Protein AF-A0A059CVG9-F1 (afdb_monomer_lite)

Foldseek 3Di:
DDDPPPDDDDPDDDDDDPDPPCNVVVQVPCQDDQDPPRDDDPVPPPPVVVCCVPVVDGDDPPPVDDPVVVVVVVVVVCVLVPDDPVVQVVFDQDPVRGGDDDPPNDDDPPVPDDD

pLDDT: mean 71.89, std 17.72, range [32.16, 97.75]

Secondary structure (DSSP, 8-state):
-----------S--------HHHHHH-------PPSS----TT-TT---HHHHTTS-----S-S--HHHHHHHHHHHHHHHHS-HHHHGGGB--TTS-SBPPTT-----TTT---

Organism: Eucalyptus grandis (NCBI:txid71139)

Structure (mmCIF, N/CA/C/O backbone):
data_AF-A0A059CVG9-F1
#
_entry.id   AF-A0A059CVG9-F1
#
loop_
_atom_site.group_PDB
_atom_site.id
_atom_site.type_symbol
_atom_site.label_atom_id
_atom_site.label_alt_id
_atom_site.label_comp_id
_atom_site.label_asym_id
_atom_site.label_entity_id
_atom_site.label_seq_id
_atom_site.pdbx_PDB_ins_code
_atom_site.Cartn_x
_atom_site.Cartn_y
_atom_site.Cartn_z
_atom_site.occupancy
_atom_site.B_iso_or_equiv
_atom_site.auth_seq_id
_atom_site.auth_comp_id
_atom_site.auth_asym_id
_atom_site.auth_atom_id
_atom_site.pdbx_PDB_model_num
ATOM 1 N N . MET A 1 1 ? -27.031 7.989 10.431 1.00 34.34 1 MET A N 1
ATOM 2 C CA . MET A 1 1 ? -25.807 8.781 10.670 1.00 34.34 1 MET A CA 1
ATOM 3 C C . MET A 1 1 ? -25.185 9.041 9.307 1.00 34.34 1 MET A C 1
ATOM 5 O O . MET A 1 1 ? -24.686 8.109 8.696 1.00 34.34 1 MET A O 1
ATOM 9 N N . SER A 1 2 ? -25.390 10.238 8.757 1.00 32.16 2 SER A N 1
ATOM 10 C CA . SER A 1 2 ? -24.994 10.600 7.390 1.00 32.16 2 SER A CA 1
ATOM 11 C C . SER A 1 2 ? -23.477 10.782 7.327 1.00 32.16 2 SER A C 1
ATOM 13 O O . SER A 1 2 ? -22.950 11.656 8.011 1.00 32.16 2 SER A O 1
ATOM 15 N N . MET A 1 3 ? -22.772 9.956 6.551 1.00 35.91 3 MET A N 1
ATOM 16 C CA . MET A 1 3 ? -21.369 10.205 6.206 1.00 35.91 3 MET A CA 1
ATOM 17 C C . MET A 1 3 ? -21.319 11.440 5.303 1.00 35.91 3 MET A C 1
ATOM 19 O O . MET A 1 3 ? -21.896 11.441 4.218 1.00 35.91 3 MET A O 1
ATOM 23 N N . LEU A 1 4 ? -20.659 12.501 5.766 1.00 41.75 4 LEU A N 1
ATOM 24 C CA . LEU A 1 4 ? -20.273 13.623 4.917 1.00 41.75 4 LEU A CA 1
ATOM 25 C C . LEU A 1 4 ? -19.284 13.091 3.875 1.00 41.75 4 LEU A C 1
ATOM 27 O O . LEU A 1 4 ? -18.162 12.720 4.212 1.00 41.75 4 LEU A O 1
ATOM 31 N N . ILE A 1 5 ? -19.716 13.027 2.618 1.00 45.09 5 ILE A N 1
ATOM 32 C CA . ILE A 1 5 ? -18.812 12.891 1.480 1.00 45.09 5 ILE A CA 1
ATOM 33 C C . ILE A 1 5 ? -18.031 14.204 1.437 1.00 45.09 5 ILE A C 1
ATOM 35 O O . ILE A 1 5 ? -18.606 15.259 1.166 1.00 45.09 5 ILE A O 1
ATOM 39 N N . SER A 1 6 ? -16.741 14.168 1.760 1.00 50.94 6 SER A N 1
ATOM 40 C CA . SER A 1 6 ? -15.849 15.297 1.516 1.00 50.94 6 SER A CA 1
ATOM 41 C C . SER A 1 6 ? -15.731 15.469 0.004 1.00 50.94 6 SER A C 1
ATOM 43 O O . SER A 1 6 ? -15.016 14.718 -0.659 1.00 50.94 6 SER A O 1
ATOM 45 N N . ALA A 1 7 ? -16.486 16.410 -0.556 1.00 54.75 7 ALA A N 1
ATOM 46 C CA . ALA A 1 7 ? -16.321 16.818 -1.939 1.00 54.75 7 ALA A CA 1
ATOM 47 C C . ALA A 1 7 ? -15.027 17.634 -2.040 1.00 54.75 7 ALA A C 1
ATOM 49 O O . ALA A 1 7 ? -14.922 18.718 -1.465 1.00 54.75 7 ALA A O 1
ATOM 50 N N . PHE A 1 8 ? -14.029 17.102 -2.742 1.00 51.38 8 PHE A N 1
ATOM 51 C CA . PHE A 1 8 ? -12.826 17.851 -3.084 1.00 51.38 8 PHE A CA 1
ATOM 52 C C . PHE A 1 8 ? -13.150 18.758 -4.272 1.00 51.38 8 PHE A C 1
ATOM 54 O O . PHE A 1 8 ? -13.328 18.281 -5.390 1.00 51.38 8 PHE A O 1
ATOM 61 N N . ASN A 1 9 ? -13.268 20.060 -4.017 1.00 48.34 9 ASN A N 1
ATOM 62 C CA . ASN A 1 9 ? -13.502 21.056 -5.056 1.00 48.34 9 ASN A CA 1
ATOM 63 C C . ASN A 1 9 ? -12.157 21.551 -5.600 1.00 48.34 9 ASN A C 1
ATOM 65 O O . ASN A 1 9 ? -11.500 22.381 -4.973 1.00 48.34 9 ASN A O 1
ATOM 69 N N . TRP A 1 10 ? -11.737 21.007 -6.738 1.00 63.72 10 TRP A N 1
ATOM 70 C CA . TRP A 1 10 ? -10.521 21.426 -7.429 1.00 63.72 10 TRP A CA 1
ATOM 71 C C . TRP A 1 10 ? -10.841 22.590 -8.373 1.00 63.72 10 TRP A C 1
ATOM 73 O O . TRP A 1 10 ? -11.697 22.465 -9.244 1.00 63.72 10 TRP A O 1
ATOM 83 N N . THR A 1 11 ? -10.165 23.728 -8.200 1.00 67.31 11 THR A N 1
ATOM 84 C CA . THR A 1 11 ? -10.427 24.976 -8.946 1.00 67.31 11 THR A CA 1
ATOM 85 C C . THR A 1 11 ? -9.379 25.288 -10.026 1.00 67.31 11 THR A C 1
ATOM 87 O O . THR A 1 11 ? -9.309 26.423 -10.495 1.00 67.31 11 THR A O 1
ATOM 90 N N . GLY A 1 12 ? -8.564 24.307 -10.432 1.00 72.88 12 GLY A N 1
ATOM 91 C CA . GLY A 1 12 ? -7.511 24.461 -11.443 1.00 72.88 12 GLY A CA 1
ATOM 92 C C . GLY A 1 12 ? -7.826 23.805 -12.793 1.00 72.88 12 GLY A C 1
ATOM 93 O O . GLY A 1 12 ? -8.758 23.015 -12.932 1.00 72.88 12 GLY A O 1
ATOM 94 N N . THR A 1 13 ? -7.023 24.129 -13.808 1.00 64.75 13 THR A N 1
ATOM 95 C CA . THR A 1 13 ? -7.027 23.422 -15.097 1.00 64.75 13 THR A CA 1
ATOM 96 C C . THR A 1 13 ? -6.209 22.141 -14.951 1.00 64.75 13 THR A C 1
ATOM 98 O O . THR A 1 13 ? -5.031 22.206 -14.600 1.00 64.75 13 THR A O 1
ATOM 101 N N . HIS A 1 14 ? -6.807 20.980 -15.224 1.00 65.81 14 HIS A N 1
ATOM 102 C CA . HIS A 1 14 ? -6.142 19.684 -15.064 1.00 65.81 14 HIS A CA 1
ATOM 103 C C . HIS A 1 14 ? -6.196 18.866 -16.348 1.00 65.81 14 HIS A C 1
ATOM 105 O O . HIS A 1 14 ? -7.224 18.813 -17.023 1.00 65.81 14 HIS A O 1
ATOM 111 N N . ASN A 1 15 ? -5.090 18.188 -16.647 1.00 57.50 15 ASN A N 1
ATOM 112 C CA . ASN A 1 15 ? -5.053 17.152 -17.668 1.00 57.50 15 ASN A CA 1
ATOM 113 C C . ASN A 1 15 ? -5.486 15.840 -17.010 1.00 57.50 15 ASN A C 1
ATOM 115 O O . ASN A 1 15 ? -4.762 15.295 -16.179 1.00 57.50 15 ASN A O 1
ATOM 119 N N . VAL A 1 16 ? -6.672 15.349 -17.364 1.00 62.25 16 VAL A N 1
ATOM 120 C CA . VAL A 1 16 ? -7.125 14.004 -17.001 1.00 62.25 16 VAL A CA 1
ATOM 121 C C . VAL A 1 16 ? -6.896 13.123 -18.219 1.00 62.25 16 VAL A C 1
ATOM 123 O O . VAL A 1 16 ? -7.553 13.298 -19.242 1.00 62.25 16 VAL A O 1
ATOM 126 N N . ALA A 1 17 ? -5.937 12.206 -18.132 1.00 59.22 17 ALA A N 1
ATOM 127 C CA . ALA A 1 17 ? -5.825 11.141 -19.114 1.00 59.22 17 ALA A CA 1
ATOM 128 C C . ALA A 1 17 ? -6.842 10.056 -18.743 1.00 59.22 17 ALA A C 1
ATOM 130 O O . ALA A 1 17 ? -6.739 9.451 -17.675 1.00 59.22 17 ALA A O 1
ATOM 131 N N . GLU A 1 18 ? -7.831 9.820 -19.604 1.00 50.81 18 GLU A N 1
ATOM 132 C CA . GLU A 1 18 ? -8.628 8.600 -19.515 1.00 50.81 18 GLU A CA 1
ATOM 133 C C . GLU A 1 18 ? -7.729 7.432 -19.911 1.00 50.81 18 GLU A C 1
ATOM 135 O O . GLU A 1 18 ? -7.371 7.271 -21.074 1.00 50.81 18 GLU A O 1
ATOM 140 N N . VAL A 1 19 ? -7.322 6.645 -18.921 1.00 61.97 19 VAL A N 1
ATOM 141 C CA . VAL A 1 19 ? -6.612 5.387 -19.140 1.00 61.97 19 VAL A CA 1
ATOM 142 C C . VAL A 1 19 ? -7.620 4.277 -18.913 1.00 61.97 19 VAL A C 1
ATOM 144 O O . VAL A 1 19 ? -8.213 4.178 -17.833 1.00 61.97 19 VAL A O 1
ATOM 147 N N . SER A 1 20 ? -7.856 3.443 -19.924 1.00 69.12 20 SER A N 1
ATOM 148 C CA . SER A 1 20 ? -8.708 2.277 -19.727 1.00 69.12 20 SER A CA 1
ATOM 149 C C . SER A 1 20 ? -8.055 1.326 -18.721 1.00 69.12 20 SER A C 1
ATOM 151 O O . SER A 1 20 ? -6.832 1.195 -18.661 1.00 69.12 20 SER A O 1
ATOM 153 N N . LYS A 1 21 ? -8.869 0.604 -17.942 1.00 67.12 21 LYS A N 1
ATOM 154 C CA . LYS A 1 21 ? -8.357 -0.436 -17.035 1.00 67.12 21 LYS A CA 1
ATOM 155 C C . LYS A 1 21 ? -7.445 -1.425 -17.775 1.00 67.12 21 LYS A C 1
ATOM 157 O O . LYS A 1 21 ? -6.421 -1.824 -17.242 1.00 67.12 21 LYS A O 1
ATOM 162 N N . ALA A 1 22 ? -7.786 -1.753 -19.021 1.00 66.44 22 ALA A N 1
ATOM 163 C CA . ALA A 1 22 ? -6.967 -2.609 -19.865 1.00 66.44 22 ALA A CA 1
ATOM 164 C C . ALA A 1 22 ? -5.600 -1.984 -20.188 1.00 66.44 22 ALA A C 1
ATOM 166 O O . ALA A 1 22 ? -4.602 -2.678 -20.096 1.00 66.44 22 ALA A O 1
ATOM 167 N N . GLU A 1 23 ? -5.512 -0.697 -20.526 1.00 63.34 23 GLU A N 1
ATOM 168 C CA . GLU A 1 23 ? -4.224 -0.029 -20.781 1.00 63.34 23 GLU A CA 1
ATOM 169 C C . GLU A 1 23 ? -3.361 0.093 -19.518 1.00 63.34 23 GLU A C 1
ATOM 171 O O . GLU A 1 23 ? -2.145 -0.075 -19.600 1.00 63.34 23 GLU A O 1
ATOM 176 N N . TYR A 1 24 ? -3.982 0.319 -18.355 1.00 60.91 24 TYR A N 1
ATOM 177 C CA . TYR A 1 24 ? -3.293 0.319 -17.061 1.00 60.91 24 TYR A CA 1
ATOM 178 C C . TYR A 1 24 ? -2.760 -1.077 -16.694 1.00 60.91 24 TYR A C 1
ATOM 180 O O . TYR A 1 24 ? -1.598 -1.219 -16.312 1.00 60.91 24 TYR A O 1
ATOM 188 N N . ASP A 1 25 ? -3.591 -2.112 -16.855 1.00 62.44 25 ASP A N 1
ATOM 189 C CA . ASP A 1 25 ? -3.268 -3.491 -16.475 1.00 62.44 25 ASP A CA 1
ATOM 190 C C . ASP A 1 25 ? -2.282 -4.153 -17.460 1.00 62.44 25 ASP A C 1
ATOM 192 O O . ASP A 1 25 ? -1.440 -4.953 -17.057 1.00 62.44 25 ASP A O 1
ATOM 196 N N . ASN A 1 26 ? -2.348 -3.823 -18.756 1.00 64.56 26 ASN A N 1
ATOM 197 C CA . ASN A 1 26 ? -1.610 -4.525 -19.814 1.00 64.56 26 ASN A CA 1
ATOM 198 C C . ASN A 1 26 ? -0.109 -4.185 -19.852 1.00 64.56 26 ASN A C 1
ATOM 200 O O . ASN A 1 26 ? 0.642 -4.908 -20.498 1.00 64.56 26 ASN A O 1
ATOM 204 N N . CYS A 1 27 ? 0.349 -3.129 -19.159 1.00 56.28 27 CYS A N 1
ATOM 205 C CA . CYS A 1 27 ? 1.775 -2.788 -18.981 1.00 56.28 27 CYS A CA 1
ATOM 206 C C . CYS A 1 27 ? 2.639 -2.986 -20.249 1.00 56.28 27 CYS A C 1
ATOM 208 O O . CYS A 1 27 ? 3.768 -3.470 -20.178 1.00 56.28 27 CYS A O 1
ATOM 210 N N . THR A 1 28 ? 2.105 -2.663 -21.431 1.00 54.75 28 THR A N 1
ATOM 211 C CA . THR A 1 28 ? 2.658 -3.128 -22.718 1.00 54.75 28 THR A CA 1
ATOM 212 C C . THR A 1 28 ? 3.963 -2.464 -23.110 1.00 54.75 28 THR A C 1
ATOM 214 O O . THR A 1 28 ? 4.680 -2.966 -23.975 1.00 54.75 28 THR A O 1
ATOM 217 N N . GLN A 1 29 ? 4.304 -1.351 -22.469 1.00 57.09 29 GLN A N 1
ATOM 218 C CA . GLN A 1 29 ? 5.593 -0.701 -22.639 1.00 57.09 29 GLN A CA 1
ATOM 219 C C . GLN A 1 29 ? 6.608 -1.324 -21.673 1.00 57.09 29 GLN A C 1
ATOM 221 O O . GLN A 1 29 ? 6.966 -0.743 -20.650 1.00 57.09 29 GLN A O 1
ATOM 226 N N . VAL A 1 30 ? 7.074 -2.535 -21.989 1.00 54.97 30 VAL A N 1
ATOM 227 C CA . VAL A 1 30 ? 8.209 -3.143 -21.281 1.00 54.97 30 VAL A CA 1
ATOM 228 C C . VAL A 1 30 ? 9.483 -2.443 -21.750 1.00 54.97 30 VAL A C 1
ATOM 230 O O . VAL A 1 30 ? 10.048 -2.777 -22.787 1.00 54.97 30 VAL A O 1
ATOM 233 N N . VAL A 1 31 ? 9.923 -1.440 -20.991 1.00 56.53 31 VAL A N 1
ATOM 234 C CA . VAL A 1 31 ? 11.131 -0.653 -21.302 1.00 56.53 31 VAL A CA 1
ATOM 235 C C . VAL A 1 31 ? 12.416 -1.447 -21.012 1.00 56.53 31 VAL A C 1
ATOM 237 O O . VAL A 1 31 ? 13.457 -1.181 -21.608 1.00 56.53 31 VAL A O 1
ATOM 240 N N . SER A 1 32 ? 12.360 -2.451 -20.129 1.00 59.59 32 SER A N 1
ATOM 241 C CA . SER A 1 32 ? 13.520 -3.273 -19.761 1.00 59.59 32 SER A CA 1
ATOM 242 C C . SER A 1 32 ? 13.117 -4.579 -19.076 1.00 59.59 32 SER A C 1
ATOM 244 O O . SER A 1 32 ? 12.228 -4.578 -18.225 1.00 59.59 32 SER A O 1
ATOM 246 N N . VAL A 1 33 ? 13.824 -5.670 -19.379 1.00 59.28 33 VAL A N 1
ATOM 247 C CA . VAL A 1 33 ? 13.721 -6.954 -18.668 1.00 59.28 33 VAL A CA 1
ATOM 248 C C . VAL A 1 33 ? 14.969 -7.125 -17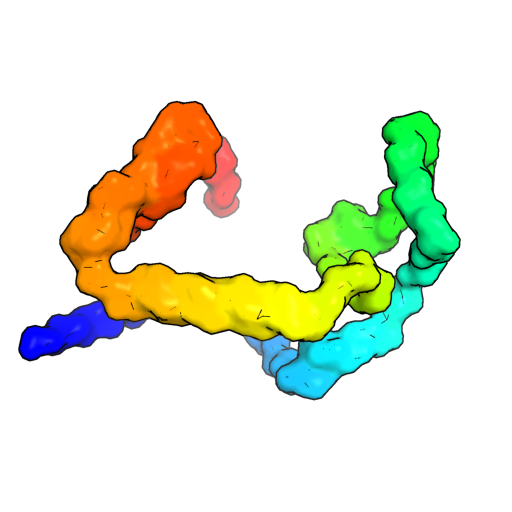.805 1.00 59.28 33 VAL A C 1
ATOM 250 O O . VAL A 1 33 ? 16.079 -7.158 -18.332 1.00 59.28 33 VAL A O 1
ATOM 253 N N . LEU A 1 34 ? 14.792 -7.234 -16.488 1.00 63.50 34 LEU A N 1
ATOM 254 C CA . LEU A 1 34 ? 15.868 -7.580 -15.557 1.00 63.50 34 LEU A CA 1
ATOM 255 C C . LEU A 1 34 ? 15.804 -9.093 -15.296 1.00 63.50 34 LEU A C 1
ATOM 257 O O . LEU A 1 34 ? 14.751 -9.615 -14.934 1.00 63.50 34 LEU A O 1
ATOM 261 N N . GLY A 1 35 ? 16.901 -9.810 -15.549 1.00 53.34 35 GLY A N 1
ATOM 262 C CA . GLY A 1 35 ? 16.975 -11.261 -15.343 1.00 53.34 35 GLY A CA 1
ATOM 263 C C . GLY A 1 35 ? 16.946 -11.640 -13.859 1.00 53.34 35 GLY A C 1
ATOM 264 O O . GLY A 1 35 ? 17.436 -10.891 -13.023 1.00 53.34 35 GLY A O 1
ATOM 265 N N . SER A 1 36 ? 16.382 -12.807 -13.531 1.00 50.53 36 SER A N 1
ATOM 266 C CA . SER A 1 36 ? 16.357 -13.349 -12.164 1.00 50.53 36 SER A CA 1
ATOM 267 C C . SER A 1 36 ? 17.509 -14.347 -11.939 1.00 50.53 36 SER A C 1
ATOM 269 O O . SER A 1 36 ? 17.740 -15.173 -12.828 1.00 50.53 36 SER A O 1
ATOM 271 N N . PRO A 1 37 ? 18.197 -14.333 -10.776 1.00 55.19 37 PRO A N 1
ATOM 272 C CA . PRO A 1 37 ? 18.028 -13.399 -9.658 1.00 55.19 37 PRO A CA 1
ATOM 273 C C . PRO A 1 37 ? 18.569 -12.000 -9.994 1.00 55.19 37 PRO A C 1
ATOM 275 O O . PRO A 1 37 ? 19.647 -11.870 -10.567 1.00 55.19 37 PRO A O 1
ATOM 278 N N . VAL A 1 38 ? 17.824 -10.952 -9.621 1.00 56.47 38 VAL A N 1
ATOM 279 C CA . VAL A 1 38 ? 18.295 -9.566 -9.760 1.00 56.47 38 VAL A CA 1
ATOM 280 C C . VAL A 1 38 ? 19.219 -9.266 -8.584 1.00 56.47 38 VAL A C 1
ATOM 282 O O . VAL A 1 38 ? 18.759 -9.036 -7.466 1.00 56.47 38 VAL A O 1
ATOM 285 N N . GLU A 1 39 ? 20.524 -9.277 -8.828 1.00 50.44 39 GLU A N 1
ATOM 286 C CA . GLU A 1 39 ? 21.510 -8.773 -7.877 1.00 50.44 39 GLU A CA 1
ATOM 287 C C . GLU A 1 39 ? 21.661 -7.260 -8.100 1.00 50.44 39 GLU A C 1
ATOM 289 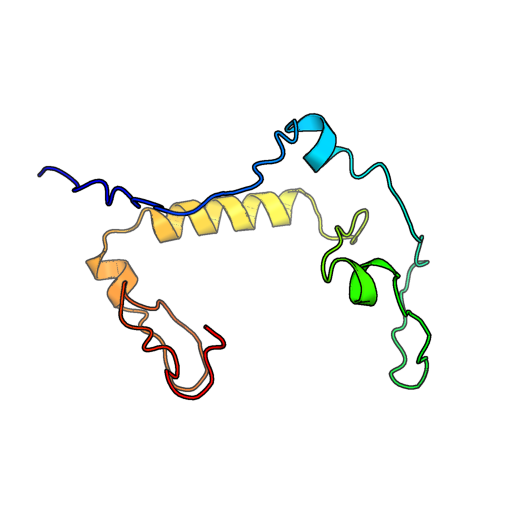O O . GLU A 1 39 ? 22.172 -6.821 -9.128 1.00 50.44 39 GLU A O 1
ATOM 294 N N . ILE A 1 40 ? 21.151 -6.443 -7.173 1.00 52.91 40 ILE A N 1
ATOM 295 C CA . ILE A 1 40 ? 21.291 -4.980 -7.232 1.00 52.91 40 ILE A CA 1
ATOM 296 C C . ILE A 1 40 ? 22.573 -4.609 -6.485 1.00 52.91 40 ILE A C 1
ATOM 298 O O . ILE A 1 40 ? 22.556 -4.426 -5.267 1.00 52.91 40 ILE A O 1
ATOM 302 N N . GLN A 1 41 ? 23.696 -4.516 -7.196 1.00 47.19 41 GLN A N 1
ATOM 303 C CA . GLN A 1 41 ? 24.929 -3.980 -6.620 1.00 47.19 41 GLN A CA 1
ATOM 304 C C . GLN A 1 41 ? 24.845 -2.449 -6.593 1.00 47.19 41 GLN A C 1
ATOM 306 O O . GLN A 1 41 ? 24.615 -1.804 -7.611 1.00 47.19 41 GLN A O 1
ATOM 311 N N . LEU A 1 42 ? 25.067 -1.836 -5.428 1.00 48.44 42 LEU A N 1
ATOM 312 C CA . LEU A 1 42 ? 25.077 -0.370 -5.268 1.00 48.44 42 LEU A CA 1
ATOM 313 C C . LEU A 1 42 ? 26.186 0.327 -6.084 1.00 48.44 42 LEU A C 1
ATOM 315 O O . LEU A 1 42 ? 26.108 1.532 -6.313 1.00 48.44 42 LEU A O 1
ATOM 319 N N . SER A 1 43 ? 27.208 -0.414 -6.529 1.00 51.03 43 SER A N 1
ATOM 320 C CA . SER A 1 43 ? 28.240 0.062 -7.462 1.00 51.03 43 SER A CA 1
ATOM 321 C C . SER A 1 43 ? 27.786 0.077 -8.923 1.00 51.03 43 SER A C 1
ATOM 323 O O . SER A 1 43 ? 28.422 0.738 -9.744 1.00 51.03 43 SER A O 1
ATOM 325 N N . ASP A 1 44 ? 26.681 -0.594 -9.250 1.00 47.00 44 ASP A N 1
ATOM 326 C CA . ASP A 1 44 ? 26.100 -0.616 -10.589 1.00 47.00 44 ASP A CA 1
ATOM 327 C C . ASP A 1 44 ? 25.172 0.588 -10.766 1.00 47.00 44 ASP A C 1
ATOM 329 O O . ASP A 1 44 ? 23.949 0.500 -10.882 1.00 47.00 44 ASP A O 1
ATOM 333 N N . VAL A 1 45 ? 25.795 1.763 -10.827 1.00 48.16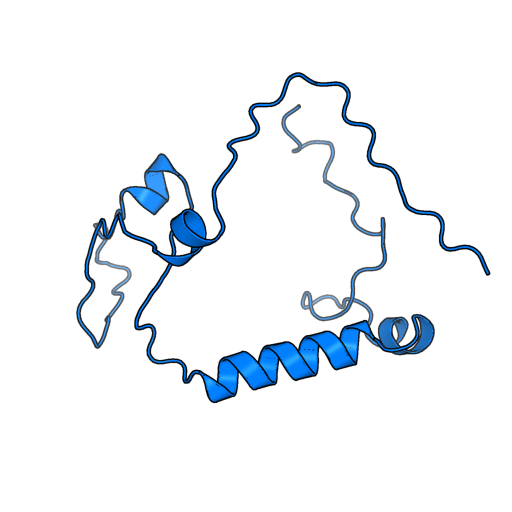 45 VAL A N 1
ATOM 334 C CA . VAL A 1 45 ? 25.190 2.970 -11.394 1.00 48.16 45 VAL A CA 1
ATOM 335 C C . VAL A 1 45 ? 25.165 2.810 -12.926 1.00 48.16 45 VAL A C 1
ATOM 337 O O . VAL A 1 45 ? 25.971 3.435 -13.615 1.00 48.16 45 VAL A O 1
ATOM 340 N N . PRO A 1 46 ? 24.328 1.909 -13.493 1.00 44.59 46 PRO A N 1
ATOM 341 C CA . PRO A 1 46 ? 23.484 2.323 -14.611 1.00 44.59 46 PRO A CA 1
ATOM 342 C C . PRO A 1 46 ? 22.173 1.524 -14.773 1.00 44.59 46 PRO A C 1
ATOM 344 O O . PRO A 1 46 ? 21.682 1.441 -15.895 1.00 44.59 46 PRO A O 1
ATOM 347 N N . ILE A 1 47 ? 21.502 1.027 -13.725 1.00 51.91 47 ILE A N 1
ATOM 348 C CA . ILE A 1 47 ? 20.038 0.805 -13.850 1.00 51.91 47 ILE A CA 1
ATOM 349 C C . ILE A 1 47 ? 19.336 2.159 -13.658 1.00 51.91 47 ILE A C 1
ATOM 351 O O . ILE A 1 47 ? 18.512 2.408 -12.785 1.00 51.91 47 ILE A O 1
ATOM 355 N N . ARG A 1 48 ? 19.712 3.094 -14.535 1.00 54.12 48 ARG A N 1
ATOM 356 C CA . ARG A 1 48 ? 18.931 4.270 -14.888 1.00 54.12 48 ARG A CA 1
ATOM 357 C C . ARG A 1 48 ? 17.780 3.750 -15.741 1.00 54.12 48 ARG A C 1
ATOM 359 O O . ARG A 1 48 ? 17.803 3.909 -16.958 1.00 54.12 48 ARG A O 1
ATOM 366 N N . LEU A 1 49 ? 16.812 3.068 -15.117 1.00 61.41 49 LEU A N 1
ATOM 367 C CA . LEU A 1 49 ? 15.545 2.798 -15.791 1.00 61.41 49 LEU A CA 1
ATOM 368 C C . LEU A 1 49 ? 15.058 4.160 -16.287 1.00 61.41 49 LEU A C 1
ATOM 370 O O . LEU A 1 49 ? 14.962 5.071 -15.461 1.00 61.41 49 LEU A O 1
ATOM 374 N N . PRO A 1 50 ? 14.802 4.349 -17.591 1.00 63.88 50 PRO A N 1
ATOM 375 C CA . PRO A 1 50 ? 14.292 5.618 -18.099 1.00 63.88 50 PRO A CA 1
ATOM 376 C C . PRO A 1 50 ? 13.090 6.097 -17.278 1.00 63.88 50 PRO A C 1
ATOM 378 O O . PRO A 1 50 ? 13.021 7.260 -16.905 1.00 63.88 50 PRO A O 1
ATOM 381 N N . ALA A 1 51 ? 12.248 5.158 -16.840 1.00 63.91 51 ALA A N 1
ATOM 382 C CA . ALA A 1 51 ? 11.157 5.404 -15.909 1.00 63.91 51 ALA A CA 1
ATOM 383 C C . ALA A 1 51 ? 11.574 6.054 -14.573 1.00 63.91 51 ALA A C 1
ATOM 385 O O . ALA A 1 51 ? 10.844 6.890 -14.075 1.00 63.91 51 ALA A O 1
ATOM 386 N N . CYS A 1 52 ? 12.736 5.752 -13.985 1.00 70.81 52 CYS A N 1
ATOM 387 C CA . CYS A 1 52 ? 13.193 6.400 -12.744 1.00 70.81 52 CYS A CA 1
ATOM 388 C C . CYS A 1 52 ? 13.623 7.863 -12.937 1.00 70.81 52 CYS A C 1
ATOM 390 O O . CYS A 1 52 ? 13.741 8.594 -11.959 1.00 70.81 52 CYS A O 1
ATOM 392 N N . LEU A 1 53 ? 13.920 8.274 -14.170 1.00 70.81 53 LEU A N 1
ATOM 393 C CA . LEU A 1 53 ? 14.460 9.602 -14.482 1.00 70.81 53 LEU A CA 1
ATOM 394 C C . LEU A 1 53 ? 13.459 10.496 -15.193 1.00 70.81 53 LEU A C 1
ATOM 396 O O . LEU A 1 53 ? 13.582 11.712 -15.113 1.00 70.81 53 LEU A O 1
ATOM 400 N N . ASP A 1 54 ? 12.539 9.879 -15.923 1.00 69.81 54 ASP A N 1
ATOM 401 C CA . ASP A 1 54 ? 11.572 10.559 -16.767 1.00 69.81 54 ASP A CA 1
ATOM 402 C C . ASP A 1 54 ? 10.228 10.656 -16.033 1.00 69.81 54 ASP A C 1
ATOM 404 O O . ASP A 1 54 ? 9.832 11.733 -15.596 1.00 69.81 54 ASP A O 1
ATOM 408 N N . SER A 1 55 ? 9.566 9.517 -15.786 1.00 72.50 55 SER A N 1
ATOM 409 C CA . SER A 1 55 ? 8.260 9.480 -15.108 1.00 72.50 55 SER A CA 1
ATOM 410 C C . SER A 1 55 ? 8.337 9.418 -13.577 1.00 72.50 55 SER A C 1
ATOM 412 O O . SER A 1 55 ? 7.369 9.759 -12.902 1.00 72.50 55 SER A O 1
ATOM 414 N N . GLY A 1 56 ? 9.440 8.919 -13.017 1.00 73.81 56 GLY A N 1
ATOM 415 C CA . GLY A 1 56 ? 9.563 8.527 -11.609 1.00 73.81 56 GLY A CA 1
ATOM 416 C C . GLY A 1 56 ? 8.727 7.299 -11.212 1.00 73.81 56 GLY A C 1
ATOM 417 O O . GLY A 1 56 ? 8.617 7.005 -10.023 1.00 73.81 56 GLY A O 1
ATOM 418 N N . PHE A 1 57 ? 8.121 6.584 -12.170 1.00 72.94 57 PHE A N 1
ATOM 419 C CA . PHE A 1 57 ? 7.133 5.531 -11.903 1.00 72.94 57 PHE A CA 1
ATOM 420 C C . PHE A 1 57 ? 7.197 4.385 -12.922 1.00 72.94 57 PHE A C 1
ATOM 422 O O . PHE A 1 57 ? 7.281 4.624 -14.128 1.00 72.94 57 PHE A O 1
ATOM 429 N N . PHE A 1 58 ? 7.111 3.139 -12.446 1.00 73.25 58 PHE A N 1
ATOM 430 C CA . PHE A 1 58 ? 7.082 1.926 -13.270 1.00 73.25 58 PHE A CA 1
ATOM 431 C C . PHE A 1 58 ? 6.308 0.792 -12.583 1.00 73.25 58 PHE A C 1
ATOM 433 O O . PHE A 1 58 ? 6.204 0.747 -11.358 1.00 73.25 58 PHE A O 1
ATOM 440 N N . HIS A 1 59 ? 5.808 -0.158 -13.376 1.00 74.44 59 HIS A N 1
ATOM 441 C CA . HIS A 1 59 ? 5.236 -1.411 -12.881 1.00 74.44 59 HIS A CA 1
ATOM 442 C C . HIS A 1 59 ? 6.264 -2.543 -12.952 1.00 74.44 59 HIS A C 1
ATOM 444 O O . HIS A 1 59 ? 7.044 -2.633 -13.900 1.00 74.44 59 HIS A O 1
ATOM 450 N N . VAL A 1 60 ? 6.241 -3.430 -11.957 1.00 77.94 60 VAL A N 1
ATOM 451 C CA . VAL A 1 60 ? 7.038 -4.660 -11.955 1.00 77.94 60 VAL A CA 1
ATOM 452 C C . VAL A 1 60 ? 6.097 -5.833 -12.193 1.00 77.94 60 VAL A C 1
ATOM 454 O O . VAL A 1 60 ? 5.158 -6.034 -11.429 1.00 77.94 60 VAL A O 1
ATOM 457 N N . ILE A 1 61 ? 6.367 -6.618 -13.233 1.00 76.88 61 ILE A N 1
ATOM 458 C CA . ILE A 1 61 ? 5.674 -7.879 -13.529 1.00 76.88 61 ILE A CA 1
ATOM 459 C C . ILE A 1 61 ? 6.625 -9.055 -13.300 1.00 76.88 61 ILE A C 1
ATOM 461 O O . ILE A 1 61 ? 7.841 -8.876 -13.304 1.00 76.88 61 ILE A O 1
ATOM 465 N N . ASN A 1 62 ? 6.086 -10.263 -13.102 1.00 78.44 62 ASN A N 1
ATOM 466 C CA . ASN A 1 62 ? 6.879 -11.466 -12.805 1.00 78.44 62 ASN A CA 1
ATOM 467 C C . ASN A 1 62 ? 7.813 -11.304 -11.587 1.0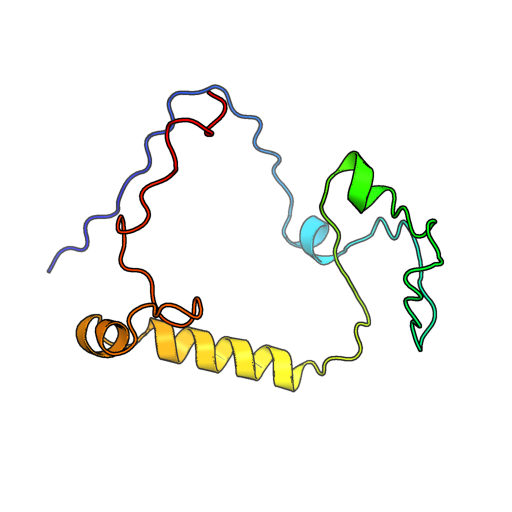0 78.44 62 ASN A C 1
ATOM 469 O O . ASN A 1 62 ? 8.886 -11.897 -11.529 1.00 78.44 62 ASN A O 1
ATOM 473 N N . HIS A 1 63 ? 7.391 -10.529 -10.585 1.00 82.44 63 HIS A N 1
ATOM 474 C CA . HIS A 1 63 ? 8.142 -10.266 -9.349 1.00 82.44 63 HIS A CA 1
ATOM 475 C C . HIS A 1 63 ? 8.320 -11.505 -8.444 1.00 82.44 63 HIS A C 1
ATOM 477 O O . HIS A 1 63 ? 8.979 -11.421 -7.413 1.00 82.44 63 HIS A O 1
ATOM 483 N N . GLY A 1 64 ? 7.721 -12.651 -8.787 1.00 84.50 64 GLY A N 1
ATOM 484 C CA . GLY A 1 64 ? 7.851 -13.906 -8.034 1.00 84.50 64 GLY A CA 1
ATOM 485 C C . GLY A 1 64 ? 7.025 -13.982 -6.743 1.00 84.50 64 GLY A C 1
ATOM 486 O O . GLY A 1 64 ? 7.109 -14.976 -6.028 1.00 84.50 64 GLY A O 1
ATOM 487 N N . ILE A 1 65 ? 6.205 -12.968 -6.450 1.00 87.88 65 ILE A N 1
ATOM 488 C CA . ILE A 1 65 ? 5.236 -13.009 -5.340 1.00 87.88 65 ILE A CA 1
ATOM 489 C C . ILE A 1 65 ? 4.020 -13.788 -5.836 1.00 87.88 65 ILE A C 1
ATOM 491 O O . ILE A 1 65 ? 3.503 -13.490 -6.914 1.00 87.88 65 ILE A O 1
ATOM 495 N N . SER A 1 66 ? 3.583 -14.789 -5.072 1.00 93.12 66 SER A N 1
ATOM 496 C CA . SER A 1 66 ? 2.435 -15.607 -5.455 1.00 93.12 66 SER A CA 1
ATOM 497 C C . SER A 1 66 ? 1.146 -14.787 -5.486 1.00 93.12 66 SER A C 1
ATOM 499 O O . SER A 1 66 ? 0.947 -13.864 -4.692 1.00 93.12 66 SER A O 1
ATOM 501 N N . GLN A 1 67 ? 0.250 -15.162 -6.399 1.00 90.62 67 GLN A N 1
ATOM 502 C CA . GLN A 1 67 ? -1.066 -14.543 -6.520 1.00 90.62 67 GLN A CA 1
ATOM 503 C C . GLN A 1 67 ? -1.880 -14.702 -5.225 1.00 90.62 67 GLN A C 1
ATOM 505 O O . GLN A 1 67 ? -2.444 -13.725 -4.740 1.00 90.62 67 GLN A O 1
ATOM 510 N N . ASP A 1 68 ? -1.836 -15.888 -4.613 1.00 95.69 68 ASP A N 1
ATOM 511 C CA . ASP A 1 68 ? -2.523 -16.188 -3.352 1.00 95.69 68 ASP A CA 1
ATOM 512 C C . ASP A 1 68 ? -2.112 -15.234 -2.218 1.00 95.69 68 ASP A C 1
ATOM 514 O O . ASP A 1 68 ? -2.964 -14.729 -1.487 1.00 95.69 68 ASP A O 1
ATOM 518 N N . LEU A 1 69 ? -0.812 -14.923 -2.096 1.00 95.81 69 LEU A N 1
ATOM 519 C CA . LEU A 1 69 ? -0.317 -13.996 -1.074 1.00 95.81 69 LEU A CA 1
ATOM 520 C C . LEU A 1 69 ? -0.804 -12.567 -1.336 1.00 95.81 69 LEU A C 1
ATOM 522 O O . LEU A 1 69 ? -1.191 -11.865 -0.402 1.00 95.81 69 LEU A O 1
ATOM 526 N N . MET A 1 70 ? -0.804 -12.124 -2.596 1.00 94.56 70 MET A N 1
ATOM 527 C CA . MET A 1 70 ? -1.340 -10.805 -2.943 1.00 94.56 70 MET A CA 1
ATOM 528 C C . MET A 1 70 ? -2.830 -10.709 -2.596 1.00 94.56 70 MET A C 1
ATOM 530 O O . MET A 1 70 ? -3.262 -9.730 -1.984 1.00 94.56 70 MET A O 1
ATOM 534 N N . GLU A 1 71 ? -3.613 -11.736 -2.927 1.00 95.44 71 GLU A N 1
ATOM 535 C CA . GLU A 1 71 ? -5.039 -11.801 -2.602 1.00 95.44 71 GLU A CA 1
ATOM 536 C C . GLU A 1 71 ? -5.292 -11.781 -1.096 1.00 95.44 71 GLU A C 1
ATOM 538 O O . GLU A 1 71 ? -6.147 -11.019 -0.630 1.00 95.44 71 GLU A O 1
ATOM 543 N N . GLU A 1 72 ? -4.517 -12.544 -0.325 1.00 97.75 72 GLU A N 1
ATOM 544 C CA . GLU A 1 72 ? -4.598 -12.553 1.132 1.00 97.75 72 GLU A CA 1
ATOM 545 C C . GLU A 1 72 ? -4.303 -11.167 1.718 1.00 97.75 72 GLU A C 1
ATOM 547 O O . GLU A 1 72 ? -5.085 -10.665 2.529 1.00 97.75 72 GLU A O 1
ATOM 552 N N . VAL A 1 73 ? -3.247 -10.488 1.256 1.00 96.94 73 VAL A N 1
ATOM 553 C CA . VAL A 1 73 ? -2.924 -9.115 1.684 1.00 96.94 73 VAL A CA 1
ATOM 554 C C . VAL A 1 73 ? -4.098 -8.168 1.428 1.00 96.94 73 VAL A C 1
ATOM 556 O O . VAL A 1 73 ? -4.463 -7.376 2.304 1.00 96.94 73 VAL A O 1
ATOM 559 N N . PHE A 1 74 ? -4.751 -8.265 0.267 1.00 95.94 74 PHE A N 1
ATOM 560 C CA . PHE A 1 74 ? -5.932 -7.452 -0.025 1.00 95.94 74 PHE A CA 1
ATOM 561 C C . PHE A 1 74 ? -7.137 -7.807 0.856 1.00 95.94 74 PHE A C 1
ATOM 563 O O . PHE A 1 74 ? -7.884 -6.907 1.252 1.00 95.94 74 PHE A O 1
ATOM 570 N N . VAL A 1 75 ? -7.344 -9.087 1.184 1.00 97.62 75 VAL A N 1
ATOM 571 C CA . VAL A 1 75 ? -8.386 -9.521 2.130 1.00 97.62 75 VAL A CA 1
ATOM 572 C C . VAL A 1 75 ? -8.137 -8.919 3.512 1.00 97.62 75 VAL A C 1
ATOM 574 O O . VAL A 1 75 ? -9.046 -8.299 4.068 1.00 97.62 75 VAL A O 1
ATOM 577 N N . GLN A 1 76 ? -6.914 -9.030 4.033 1.00 97.50 76 GLN A N 1
ATOM 578 C CA . GLN A 1 76 ? -6.551 -8.491 5.346 1.00 97.50 76 GLN A CA 1
ATOM 579 C C . GLN A 1 76 ? -6.658 -6.964 5.385 1.00 97.50 76 GLN A C 1
ATOM 581 O O . GLN A 1 76 ? -7.181 -6.403 6.348 1.00 97.50 76 GLN A O 1
ATOM 586 N N . SER A 1 77 ? -6.245 -6.284 4.311 1.00 96.38 77 SER A N 1
ATOM 587 C CA . SER A 1 77 ? -6.403 -4.834 4.170 1.00 96.38 77 SER A CA 1
ATOM 588 C C . SER A 1 77 ? -7.877 -4.423 4.248 1.00 96.38 77 SER A C 1
ATOM 590 O O . SER A 1 77 ? -8.252 -3.605 5.092 1.00 96.38 77 SER A O 1
ATOM 592 N N . ARG A 1 78 ? -8.754 -5.049 3.448 1.00 96.81 78 ARG A N 1
ATOM 593 C CA . ARG A 1 78 ? -10.203 -4.775 3.485 1.00 96.81 78 ARG A CA 1
ATOM 594 C C . ARG A 1 78 ? -10.802 -5.036 4.862 1.00 96.81 78 ARG A C 1
ATOM 596 O O . ARG A 1 78 ? -11.591 -4.222 5.339 1.00 96.81 78 ARG A O 1
ATOM 603 N N . TRP A 1 79 ? -10.422 -6.143 5.496 1.00 97.00 79 TRP A N 1
ATOM 604 C CA . TRP A 1 79 ? -10.870 -6.476 6.844 1.00 97.00 79 TRP A CA 1
ATOM 605 C C . TRP A 1 79 ? -10.471 -5.390 7.850 1.00 97.00 79 TRP A C 1
ATOM 607 O O . TRP A 1 79 ? -11.335 -4.853 8.543 1.00 97.00 79 TRP A O 1
ATOM 617 N N . PHE A 1 80 ? -9.195 -4.994 7.867 1.00 94.88 80 PHE A N 1
ATOM 618 C CA . PHE A 1 80 ? -8.683 -3.973 8.777 1.00 94.88 80 PHE A CA 1
ATOM 619 C C . PHE A 1 80 ? -9.376 -2.621 8.581 1.00 94.88 80 PHE A C 1
ATOM 621 O O . PHE A 1 80 ? -9.848 -2.012 9.541 1.00 94.88 80 PHE A O 1
ATOM 628 N N . PHE A 1 81 ? -9.487 -2.145 7.337 1.00 93.94 81 PHE A N 1
ATOM 629 C CA . PHE A 1 81 ? -10.133 -0.862 7.055 1.00 93.94 81 PHE A CA 1
ATOM 630 C C . PHE A 1 81 ? -11.652 -0.892 7.279 1.00 93.94 81 PHE A C 1
ATOM 632 O O . PHE A 1 81 ? -12.232 0.164 7.559 1.00 93.94 81 PHE A O 1
ATOM 639 N N . GLY A 1 82 ? -12.267 -2.079 7.254 1.00 94.88 82 GLY A N 1
ATOM 640 C CA . GLY A 1 82 ? -13.658 -2.320 7.640 1.00 94.88 82 GLY A CA 1
ATOM 641 C C . GLY A 1 82 ? -13.928 -2.268 9.150 1.00 94.88 82 GLY A C 1
ATOM 642 O O . GLY A 1 82 ? -15.088 -2.154 9.546 1.00 94.88 82 GLY A O 1
ATOM 643 N N . LEU A 1 83 ? -12.896 -2.299 10.004 1.00 95.50 83 LEU A N 1
ATOM 644 C CA . LEU A 1 83 ? -13.071 -2.180 11.454 1.00 95.50 83 LEU A CA 1
ATOM 645 C C . LEU A 1 83 ? -13.635 -0.802 11.858 1.00 95.50 83 LEU A C 1
ATOM 647 O O . LEU A 1 83 ? -13.356 0.210 11.192 1.00 95.50 83 LEU A O 1
ATOM 651 N N . PRO A 1 84 ? -14.372 -0.721 12.988 1.00 95.88 84 PRO A N 1
ATOM 652 C CA . PRO A 1 84 ? -14.803 0.549 13.560 1.00 95.88 84 PRO A CA 1
ATOM 653 C C . PRO A 1 84 ? -13.631 1.510 13.772 1.00 95.88 84 PRO A C 1
ATOM 655 O O . PRO A 1 84 ? -12.511 1.102 14.089 1.00 95.88 84 PRO A O 1
ATOM 658 N N . LEU A 1 85 ? -13.891 2.813 13.640 1.00 92.50 85 LEU A N 1
ATOM 659 C CA . LEU A 1 85 ? -12.863 3.843 13.801 1.00 92.50 85 LEU A CA 1
ATOM 660 C C . LEU A 1 85 ? -12.139 3.738 15.153 1.00 92.50 85 LEU A C 1
ATOM 662 O O . LEU A 1 85 ? -10.921 3.875 15.189 1.00 92.50 85 LEU A O 1
ATOM 666 N N . SER A 1 86 ? -12.870 3.450 16.233 1.00 94.31 86 SER A N 1
ATOM 667 C CA . SER A 1 86 ? -12.315 3.281 17.581 1.00 94.31 86 SER A CA 1
ATOM 668 C C . SER A 1 86 ? -11.268 2.171 17.656 1.00 94.31 86 SER A C 1
ATOM 670 O O . SER A 1 86 ? -10.249 2.347 18.313 1.00 94.31 86 SER A O 1
ATOM 672 N N . GLU A 1 87 ? -11.484 1.055 16.956 1.00 95.44 87 GLU A N 1
ATOM 673 C CA . GLU A 1 87 ? -10.534 -0.060 16.906 1.00 95.44 87 GLU A CA 1
ATOM 674 C C . GLU A 1 87 ? -9.292 0.319 16.101 1.00 95.44 87 GLU A C 1
ATOM 676 O O . GLU A 1 87 ? -8.169 0.116 16.556 1.00 95.44 87 GLU A O 1
ATOM 681 N N . LYS A 1 88 ? -9.479 0.974 14.949 1.00 93.75 88 LYS A N 1
ATOM 682 C CA . LYS A 1 88 ? -8.366 1.459 14.118 1.00 93.75 88 LYS A CA 1
ATOM 683 C C . LYS A 1 88 ? -7.514 2.514 14.831 1.00 93.75 88 LYS A C 1
ATOM 685 O O . LYS A 1 88 ? -6.313 2.592 14.595 1.00 93.75 88 LYS A O 1
ATOM 690 N N . MET A 1 89 ? -8.121 3.313 15.708 1.00 91.94 89 MET A N 1
ATOM 691 C CA . MET A 1 89 ? -7.437 4.333 16.512 1.00 91.94 89 MET A CA 1
ATOM 692 C C . MET A 1 89 ? -6.624 3.766 17.679 1.00 91.94 89 MET A C 1
ATOM 694 O O . MET A 1 89 ? -5.854 4.506 18.275 1.00 91.94 89 MET A O 1
ATOM 698 N N . LYS A 1 90 ? -6.721 2.469 17.997 1.00 93.75 90 LYS A N 1
ATOM 699 C CA . LYS A 1 90 ? -5.823 1.844 18.988 1.00 93.75 90 LYS A CA 1
ATOM 700 C C . LYS A 1 90 ? -4.388 1.699 18.475 1.00 93.75 90 LYS A C 1
ATOM 702 O O . LYS A 1 90 ? -3.474 1.494 19.265 1.00 93.75 90 LYS A O 1
ATOM 707 N N . LEU A 1 91 ? -4.193 1.797 17.161 1.00 92.38 91 LEU A N 1
ATOM 708 C CA . LEU A 1 91 ? -2.911 1.611 16.489 1.00 92.38 91 LEU A CA 1
ATOM 709 C C . LEU A 1 91 ? -2.367 2.946 15.975 1.00 92.38 91 LEU A C 1
ATOM 711 O O . LEU A 1 91 ? -2.055 3.039 14.797 1.00 92.38 91 LEU A O 1
ATOM 715 N N . LEU A 1 92 ? -2.299 3.992 16.803 1.00 91.38 92 LEU A N 1
ATOM 716 C CA . LEU A 1 92 ? -1.756 5.287 16.369 1.00 91.38 92 LEU A CA 1
ATOM 717 C C . LEU A 1 92 ? -0.288 5.189 15.942 1.00 91.38 92 LEU A C 1
ATOM 719 O O . LEU A 1 92 ? 0.471 4.364 16.457 1.00 91.38 92 LEU A O 1
ATOM 723 N N . GLY A 1 93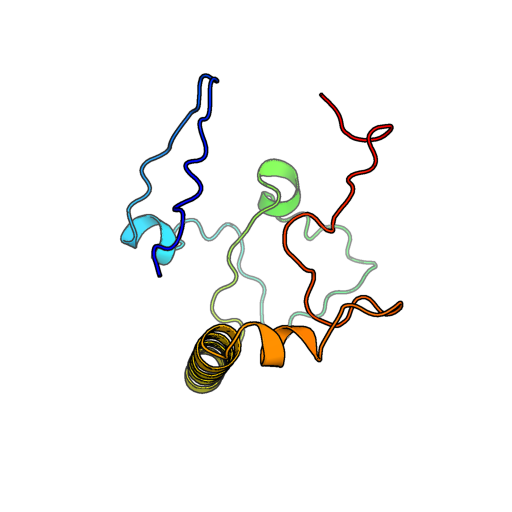 ? 0.085 6.051 14.993 1.00 88.44 93 GLY A N 1
ATOM 724 C CA . GLY A 1 93 ? 1.465 6.239 14.559 1.00 88.44 93 GLY A CA 1
ATOM 725 C C . GLY A 1 93 ? 2.413 6.453 15.740 1.00 88.44 93 GLY A C 1
ATOM 726 O O . GLY A 1 93 ? 2.124 7.224 16.652 1.00 88.44 93 GLY A O 1
ATOM 727 N N . ASN A 1 94 ? 3.545 5.755 15.729 1.00 87.06 94 ASN A N 1
ATOM 728 C CA . ASN A 1 94 ? 4.616 5.933 16.708 1.00 87.06 94 ASN A CA 1
ATOM 729 C C . ASN A 1 94 ? 5.871 6.551 16.073 1.00 87.06 94 ASN A C 1
ATOM 731 O O . ASN A 1 94 ? 5.969 6.682 14.855 1.00 87.06 94 ASN A O 1
ATOM 735 N N . GLU A 1 95 ? 6.877 6.841 16.900 1.00 87.31 95 GLU A N 1
ATOM 736 C CA . GLU A 1 95 ? 8.174 7.411 16.487 1.00 87.31 95 GLU A CA 1
ATOM 737 C C . GLU A 1 95 ? 8.933 6.565 15.445 1.00 87.31 95 GLU A C 1
ATOM 739 O O . GLU A 1 95 ? 9.885 7.029 14.824 1.00 87.31 95 GLU A O 1
ATOM 744 N N . LYS A 1 96 ? 8.523 5.309 15.228 1.00 91.00 96 LYS A N 1
ATOM 745 C CA . LYS A 1 96 ? 9.096 4.408 14.219 1.00 91.00 96 LYS A CA 1
ATOM 746 C C . LYS A 1 96 ? 8.296 4.400 12.911 1.00 91.00 96 LYS A C 1
ATOM 748 O O . LYS A 1 96 ? 8.488 3.478 12.120 1.00 91.00 96 LYS A O 1
ATOM 753 N N . HIS A 1 97 ? 7.407 5.373 12.697 1.00 85.75 97 HIS A N 1
ATOM 754 C CA . HIS A 1 97 ? 6.547 5.503 11.514 1.00 85.75 97 HIS A CA 1
ATOM 755 C C . HIS A 1 97 ? 5.650 4.276 11.277 1.00 85.75 97 HIS A C 1
ATOM 757 O O . HIS A 1 97 ? 5.404 3.869 10.143 1.00 85.75 97 HIS A O 1
ATOM 763 N N . ARG A 1 98 ? 5.181 3.640 12.360 1.00 89.62 98 ARG A N 1
ATOM 764 C CA . ARG A 1 98 ? 4.253 2.501 12.297 1.00 89.62 98 ARG A CA 1
ATOM 765 C C . ARG A 1 98 ? 2.946 2.847 12.981 1.00 89.62 98 ARG A C 1
ATOM 767 O O . ARG A 1 98 ? 2.966 3.271 14.133 1.00 89.62 98 ARG A O 1
ATOM 774 N N . GLY A 1 99 ? 1.838 2.583 12.300 1.00 90.94 99 GLY A N 1
ATOM 775 C CA . GLY A 1 99 ? 0.489 2.787 12.815 1.00 90.94 99 GLY A CA 1
ATOM 776 C C . GLY A 1 99 ? -0.383 3.561 11.833 1.00 90.94 99 GLY A C 1
ATOM 777 O O . GLY A 1 99 ? 0.011 3.852 10.708 1.00 90.94 99 GLY A O 1
ATOM 778 N N . ARG A 1 100 ? -1.597 3.863 12.274 1.00 88.44 100 ARG A N 1
ATOM 779 C CA . ARG A 1 100 ? -2.583 4.679 11.591 1.00 88.44 100 ARG A CA 1
ATOM 780 C C . ARG A 1 100 ? -2.323 6.150 11.878 1.00 88.44 100 ARG A C 1
ATOM 782 O O . ARG A 1 100 ? -2.287 6.555 13.039 1.00 88.44 100 ARG A O 1
ATOM 789 N N . THR A 1 101 ? -2.292 6.937 10.813 1.00 88.50 101 THR A N 1
ATOM 790 C CA . THR A 1 101 ? -2.381 8.393 10.880 1.00 88.50 101 THR A CA 1
ATOM 791 C C . THR A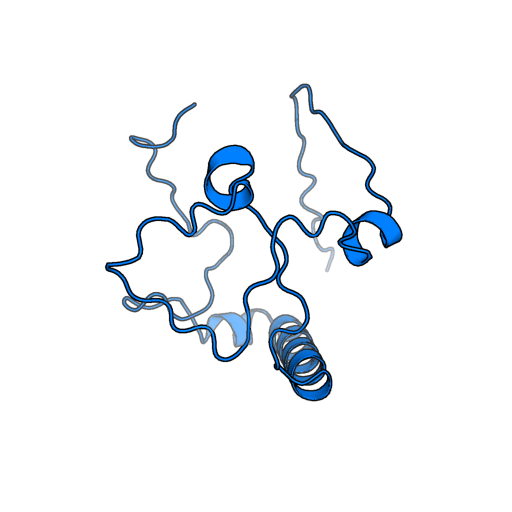 1 101 ? -3.856 8.811 10.834 1.00 88.50 101 THR A C 1
ATOM 793 O O . THR A 1 101 ? -4.600 8.359 9.951 1.00 88.50 101 THR A O 1
ATOM 796 N N . PRO A 1 102 ? -4.347 9.596 11.806 1.00 85.38 102 PRO A N 1
ATOM 797 C CA . PRO A 1 102 ? -5.673 10.194 11.732 1.00 85.38 102 PRO A CA 1
ATOM 798 C C . PRO A 1 102 ? -5.795 11.135 10.527 1.00 85.38 102 PRO A C 1
ATOM 800 O O . PRO A 1 102 ? -4.812 11.660 10.011 1.00 85.38 102 PRO A O 1
ATOM 803 N N . LEU A 1 103 ? -7.027 11.358 10.068 1.00 81.94 103 LEU A N 1
ATOM 804 C CA . LEU A 1 103 ? -7.267 12.338 9.010 1.00 81.94 103 LEU A CA 1
ATOM 805 C C . LEU A 1 103 ? -6.857 13.727 9.508 1.00 81.94 103 LEU A C 1
ATOM 807 O O . LEU A 1 103 ? -7.268 14.108 10.601 1.00 81.94 103 LEU A O 1
ATOM 811 N N . LEU A 1 104 ? -6.122 14.472 8.675 1.00 77.12 104 LEU A N 1
ATOM 812 C CA . LEU A 1 104 ? -5.653 15.841 8.941 1.00 77.12 104 LEU A CA 1
ATOM 813 C C . LEU A 1 104 ? -4.602 15.975 10.058 1.00 77.12 104 LEU A C 1
ATOM 815 O O . LEU A 1 104 ? -4.309 17.093 10.466 1.00 77.12 104 LEU A O 1
ATOM 819 N N . ASP A 1 105 ? -4.028 14.869 10.537 1.00 78.44 105 ASP A N 1
ATOM 820 C CA . ASP A 1 105 ? -2.961 14.901 11.554 1.00 78.44 105 ASP A CA 1
ATOM 821 C C . ASP A 1 105 ? -1.578 15.194 10.940 1.00 78.44 105 ASP A C 1
ATOM 823 O O . ASP A 1 105 ? -0.616 15.506 11.639 1.00 78.44 105 ASP A O 1
ATOM 827 N N . GLU A 1 106 ? -1.473 15.114 9.611 1.00 74.31 106 GLU A N 1
ATOM 828 C CA . GLU A 1 106 ? -0.262 15.456 8.870 1.00 74.31 106 GLU A CA 1
ATOM 829 C C . GLU A 1 106 ? -0.205 16.968 8.641 1.00 74.31 106 GLU A C 1
ATOM 831 O O . GLU A 1 106 ? -0.935 17.526 7.820 1.00 74.31 106 GLU A O 1
ATOM 836 N N . VAL A 1 107 ? 0.689 17.636 9.370 1.00 72.88 107 VAL A N 1
ATOM 837 C CA . VAL A 1 107 ? 1.075 19.019 9.087 1.00 72.88 107 VAL A CA 1
ATOM 838 C C . VAL A 1 107 ? 2.249 18.977 8.121 1.00 72.88 107 VAL A C 1
ATOM 840 O O . VAL A 1 107 ? 3.350 18.562 8.480 1.00 72.88 107 VAL A O 1
ATOM 843 N N . LEU A 1 108 ? 2.001 19.381 6.878 1.00 69.19 108 LEU A N 1
ATOM 844 C CA . LEU A 1 108 ? 3.053 19.509 5.879 1.00 69.19 108 LEU A CA 1
ATOM 845 C C . LEU A 1 108 ? 3.975 20.679 6.261 1.00 69.19 108 LEU A C 1
ATOM 847 O O . LEU A 1 108 ? 3.513 21.708 6.759 1.00 69.19 108 LEU A O 1
ATOM 851 N N . ASP A 1 109 ? 5.280 20.527 6.038 1.00 71.56 109 ASP A N 1
ATOM 852 C CA . ASP A 1 109 ? 6.253 21.589 6.295 1.00 71.56 109 ASP A CA 1
ATOM 853 C C . ASP A 1 109 ? 6.063 22.735 5.295 1.00 71.56 109 ASP A C 1
ATOM 855 O O . ASP A 1 109 ? 6.582 22.702 4.178 1.00 71.56 109 ASP A O 1
ATOM 859 N N . ALA A 1 110 ? 5.315 23.758 5.713 1.00 71.38 110 ALA A N 1
ATOM 860 C CA . ALA A 1 110 ? 4.972 24.913 4.892 1.00 71.38 110 ALA A CA 1
ATOM 861 C C . ALA A 1 110 ? 6.198 25.653 4.323 1.00 71.38 110 ALA A C 1
ATOM 863 O O . ALA A 1 110 ? 6.066 26.331 3.308 1.00 71.38 110 ALA A O 1
ATOM 864 N N . GLY A 1 111 ? 7.379 25.530 4.943 1.00 75.31 111 GLY A N 1
ATOM 865 C CA . GLY A 1 111 ? 8.612 26.155 4.454 1.00 75.31 111 GLY A CA 1
ATOM 866 C C . GLY A 1 111 ? 9.245 25.439 3.257 1.00 75.31 111 GLY A C 1
ATOM 867 O O . GLY A 1 111 ? 9.956 26.075 2.483 1.00 75.31 111 GLY A O 1
ATOM 868 N N . ASN A 1 112 ? 8.968 24.143 3.088 1.00 71.56 112 ASN A N 1
ATOM 869 C CA . ASN A 1 112 ? 9.532 23.297 2.031 1.00 71.56 112 ASN A CA 1
ATOM 870 C C . ASN A 1 112 ? 8.488 22.812 1.014 1.00 71.56 112 ASN A C 1
ATOM 872 O O . ASN A 1 112 ? 8.816 22.049 0.104 1.00 71.56 112 ASN A O 1
ATOM 876 N N . GLN A 1 113 ? 7.233 23.250 1.138 1.00 64.94 113 GLN A N 1
ATOM 877 C CA . GLN A 1 113 ? 6.232 23.021 0.102 1.00 64.94 113 GLN A CA 1
ATOM 878 C C . GLN A 1 113 ? 6.433 24.042 -1.021 1.00 64.94 113 GLN A C 1
ATOM 880 O O . GLN A 1 113 ? 6.144 25.226 -0.859 1.00 64.94 113 GLN A O 1
ATOM 885 N N . ILE A 1 114 ? 6.943 23.582 -2.163 1.00 63.38 114 ILE A N 1
ATOM 886 C CA . ILE A 1 114 ? 6.924 24.359 -3.407 1.00 63.38 114 ILE A CA 1
ATOM 887 C C . ILE A 1 114 ? 5.462 24.652 -3.787 1.00 63.38 114 ILE A C 1
ATOM 889 O O . ILE A 1 114 ? 4.673 23.719 -3.936 1.00 63.38 114 ILE A O 1
ATOM 893 N N . GLN A 1 115 ? 5.107 25.942 -3.862 1.00 47.59 115 GLN A N 1
ATOM 894 C CA . GLN A 1 115 ? 3.802 26.429 -4.339 1.00 47.59 115 GLN A CA 1
ATOM 895 C C . GLN A 1 115 ? 3.676 26.314 -5.856 1.00 47.59 115 GLN A C 1
ATOM 897 O O . GLN A 1 115 ? 4.689 26.569 -6.548 1.00 47.59 115 GLN A O 1
#

InterPro domains:
  IPR026992 Non-haem dioxygenase, N-terminal domain [PF14226] (51-109)
  IPR027443 Isopenicillin N synthase-like superfamily [G3DSA:2.60.120.330] (48-115)

Radius of gyration: 20.18 Å; chains: 1; bounding box: 54×43×42 Å

Sequence (115 aa):
MSMLISAFNWTGTHNVAEVSKAEYDNCTQVVSVLGSPVEIQLSDVPIRLPACLDSGFFHVINHGISQDLMEEVFVQSRWFFGLPLSEKMKLLGNEKHRGRTPLLDEVLDAGNQIQ